Protein AF-A0A9J6GYN8-F1 (afdb_monomer_lite)

pLDDT: mean 74.84, std 16.72, range [37.47, 95.69]

Sequence (136 aa):
MGNKASEKERERAIGDGVSCLQRTVSDRTGAVPPLRKITACLKEAKLNLLQADKTSAFVVLPEGLFNEKSLAAVHKNFKQVNFNPKKQKLAAVKFLKEVHLDSLGKAAEKAELGVLEIFFKAKTAQSRMPPTGHRN

Radius of gyration: 24.97 Å; chains: 1; bounding box: 66×33×71 Å

Foldseek 3Di:
DDDDDDPVVVVVVVVVVVVVVVVPDDPPPDDDPPVVVVVVVCVVVQWDWDCDPPDNDIDIDHNVVVVVVVVVVCVVVDDDDPDDLVVVLVVVLVVCVVVVVPVVSVVSVPPPDRCVVVVVVVVVPPPDDDPPPDDD

Structure (mmCIF, N/CA/C/O backbone):
data_AF-A0A9J6GYN8-F1
#
_entry.id   AF-A0A9J6GYN8-F1
#
loop_
_atom_site.group_PDB
_atom_site.id
_atom_site.type_symbol
_atom_site.label_atom_id
_atom_site.label_alt_id
_atom_site.label_comp_id
_atom_site.label_asym_id
_atom_site.label_entity_id
_atom_site.label_seq_id
_atom_site.pdbx_PDB_ins_code
_atom_site.Cartn_x
_atom_site.Cartn_y
_atom_site.Cartn_z
_atom_site.occupancy
_atom_site.B_iso_or_equiv
_atom_site.auth_seq_id
_atom_site.auth_comp_id
_atom_site.auth_asym_id
_atom_site.auth_atom_id
_atom_site.pdbx_PDB_model_num
ATOM 1 N N . MET A 1 1 ? 28.264 3.653 -5.098 1.00 39.12 1 MET A N 1
ATOM 2 C CA . MET A 1 1 ? 28.251 4.859 -5.955 1.00 39.12 1 MET A CA 1
ATOM 3 C C . MET A 1 1 ? 27.419 4.527 -7.183 1.00 39.12 1 MET A C 1
ATOM 5 O O . MET A 1 1 ? 27.748 3.568 -7.864 1.00 39.12 1 MET A O 1
ATOM 9 N N . GLY A 1 2 ? 26.278 5.189 -7.385 1.00 47.56 2 GLY A N 1
ATOM 10 C CA . GLY A 1 2 ? 25.371 4.857 -8.489 1.00 47.56 2 GLY A CA 1
ATOM 11 C C . GLY A 1 2 ? 25.852 5.480 -9.795 1.00 47.56 2 GLY A C 1
ATOM 12 O O . GLY A 1 2 ? 25.840 6.705 -9.907 1.00 47.56 2 GLY A O 1
ATOM 13 N N . ASN A 1 3 ? 26.265 4.654 -10.759 1.00 56.72 3 ASN A N 1
ATOM 14 C CA . ASN A 1 3 ? 26.575 5.092 -12.121 1.00 56.72 3 ASN A CA 1
ATOM 15 C C . ASN A 1 3 ? 25.302 5.649 -12.765 1.00 56.72 3 ASN A C 1
ATOM 17 O O . ASN A 1 3 ? 24.421 4.898 -13.182 1.00 56.72 3 ASN A O 1
ATOM 21 N N . LYS A 1 4 ? 25.179 6.976 -12.808 1.00 66.31 4 LYS A N 1
ATOM 22 C CA . LYS A 1 4 ? 24.152 7.637 -13.612 1.00 66.31 4 LYS A CA 1
ATOM 23 C C . LYS A 1 4 ? 24.601 7.575 -15.070 1.00 66.31 4 LYS A C 1
ATOM 25 O O . LYS A 1 4 ? 25.727 7.963 -15.367 1.00 66.31 4 LYS A O 1
ATOM 30 N N . ALA A 1 5 ? 23.727 7.083 -15.947 1.00 71.38 5 ALA A N 1
ATOM 31 C CA . ALA A 1 5 ? 23.953 7.117 -17.388 1.00 71.38 5 ALA A CA 1
ATOM 32 C C . ALA A 1 5 ? 24.218 8.558 -17.846 1.00 71.38 5 ALA A C 1
ATOM 34 O O . ALA A 1 5 ? 23.609 9.501 -17.322 1.00 71.38 5 ALA A O 1
ATOM 35 N N . SER A 1 6 ? 25.124 8.721 -18.807 1.00 83.06 6 SER A N 1
ATOM 36 C CA . SER A 1 6 ? 25.441 10.026 -19.380 1.00 83.06 6 SER A CA 1
ATOM 37 C C . SER A 1 6 ? 24.206 10.645 -20.040 1.00 83.06 6 SER A C 1
ATOM 39 O O . SER A 1 6 ? 23.266 9.954 -20.439 1.00 83.06 6 SER A O 1
ATOM 41 N N . GLU A 1 7 ? 24.191 11.970 -20.156 1.00 79.31 7 GLU A N 1
ATOM 42 C CA . GLU A 1 7 ? 23.075 12.702 -20.764 1.00 79.31 7 GLU A CA 1
ATOM 43 C C . GLU A 1 7 ? 22.771 12.205 -22.184 1.00 79.31 7 GLU A C 1
ATOM 45 O O . GLU A 1 7 ? 21.623 11.910 -22.510 1.00 79.31 7 GLU A O 1
ATOM 50 N N . LYS A 1 8 ? 23.825 11.938 -22.958 1.00 82.94 8 LYS A N 1
ATOM 51 C CA . LYS A 1 8 ? 23.745 11.381 -24.309 1.00 82.94 8 LYS A CA 1
ATOM 52 C C . LYS A 1 8 ? 23.130 9.976 -24.356 1.00 82.94 8 LYS A C 1
ATOM 54 O O . LYS A 1 8 ? 22.374 9.658 -25.270 1.00 82.94 8 LYS A O 1
ATOM 59 N N . GLU A 1 9 ? 23.433 9.120 -23.382 1.00 79.50 9 GLU A N 1
ATOM 60 C CA . GLU A 1 9 ? 22.837 7.779 -23.293 1.00 79.50 9 GLU A CA 1
ATOM 61 C C . GLU A 1 9 ? 21.360 7.838 -22.904 1.00 79.50 9 GLU A C 1
ATOM 63 O O . GLU A 1 9 ? 20.559 7.054 -23.412 1.00 79.50 9 GLU A O 1
ATOM 68 N N . ARG A 1 10 ? 20.980 8.792 -22.046 1.00 77.31 10 ARG A N 1
ATOM 69 C CA . ARG A 1 10 ? 19.577 9.027 -21.686 1.00 77.31 10 ARG A CA 1
ATOM 70 C C . ARG A 1 10 ? 18.768 9.507 -22.884 1.00 77.31 10 ARG A C 1
ATOM 72 O O . ARG A 1 10 ? 17.693 8.970 -23.128 1.00 77.31 10 ARG A O 1
ATOM 79 N N . GLU A 1 11 ? 19.281 10.477 -23.634 1.00 82.62 11 GLU A N 1
ATOM 80 C CA . GLU A 1 11 ? 18.634 10.975 -24.853 1.00 82.62 11 GLU A CA 1
ATOM 81 C C . GLU A 1 11 ? 18.465 9.869 -25.893 1.00 82.62 11 GLU A C 1
ATOM 83 O O . GLU A 1 11 ? 17.379 9.704 -26.448 1.00 82.62 11 GLU A O 1
ATOM 88 N N . ARG A 1 12 ? 19.504 9.050 -26.093 1.00 84.88 12 ARG A N 1
ATOM 89 C CA . ARG A 1 12 ? 19.439 7.896 -26.992 1.00 84.88 12 ARG A CA 1
ATOM 90 C C . ARG A 1 12 ? 18.387 6.882 -26.546 1.00 84.88 12 ARG A C 1
ATOM 92 O O . ARG A 1 12 ? 17.565 6.478 -27.358 1.00 84.88 12 ARG A O 1
ATOM 99 N N . ALA A 1 13 ? 18.365 6.515 -25.265 1.00 76.31 13 ALA A N 1
ATOM 100 C CA . ALA A 1 13 ? 17.386 5.569 -24.731 1.00 76.31 13 ALA A CA 1
ATOM 101 C C . ALA A 1 13 ? 15.939 6.077 -24.876 1.00 76.31 13 ALA A C 1
ATOM 103 O O . ALA A 1 13 ? 15.035 5.299 -25.180 1.00 76.31 13 ALA A O 1
ATOM 104 N N . ILE A 1 14 ? 15.719 7.384 -24.699 1.00 79.38 14 ILE A N 1
ATOM 105 C CA . ILE A 1 14 ? 14.417 8.018 -24.941 1.00 79.38 14 ILE A CA 1
ATOM 106 C C . ILE A 1 14 ? 14.066 7.952 -26.434 1.00 79.38 14 ILE A C 1
ATOM 108 O O . ILE A 1 14 ? 12.959 7.537 -26.774 1.00 79.38 14 ILE A O 1
ATOM 112 N N . GLY A 1 15 ? 14.998 8.307 -27.323 1.00 81.62 15 GLY A N 1
ATOM 113 C CA . GLY A 1 15 ? 14.794 8.267 -28.775 1.00 81.62 15 GLY A CA 1
ATOM 114 C C . GLY A 1 15 ? 14.487 6.863 -29.304 1.00 81.62 15 GLY A C 1
ATOM 115 O O . GLY A 1 15 ? 13.564 6.686 -30.104 1.00 81.62 15 GLY A O 1
ATOM 116 N N . ASP A 1 16 ? 15.195 5.854 -28.801 1.00 80.00 16 ASP A N 1
ATOM 117 C CA . ASP A 1 16 ? 14.971 4.447 -29.138 1.00 80.00 16 ASP A CA 1
ATOM 118 C C . ASP A 1 16 ? 13.595 3.975 -28.634 1.00 80.00 16 ASP A C 1
ATOM 120 O O . ASP A 1 16 ? 12.857 3.306 -29.362 1.00 80.00 16 ASP A O 1
ATOM 124 N N . GLY A 1 17 ? 13.200 4.389 -27.424 1.00 71.38 17 GLY A N 1
ATOM 125 C CA . GLY A 1 17 ? 11.880 4.105 -26.858 1.00 71.38 17 GLY A CA 1
ATOM 126 C C . GLY A 1 17 ? 10.734 4.715 -27.670 1.00 71.38 17 GLY A C 1
ATOM 127 O O . GLY A 1 17 ? 9.767 4.020 -27.987 1.00 71.38 17 GLY A O 1
ATOM 128 N N . VAL A 1 18 ? 10.857 5.985 -28.068 1.00 74.50 18 VAL A N 1
ATOM 129 C CA . VAL A 1 18 ? 9.868 6.679 -28.914 1.00 74.50 18 VAL A CA 1
ATOM 130 C C . VAL A 1 18 ? 9.772 6.022 -30.291 1.00 74.50 18 VAL A C 1
ATOM 132 O O . VAL A 1 18 ? 8.670 5.767 -30.771 1.00 74.50 18 VAL A O 1
ATOM 135 N N . SER A 1 19 ? 10.909 5.677 -30.897 1.00 71.94 19 SER A N 1
ATOM 136 C CA . SER A 1 19 ? 10.950 5.011 -32.204 1.00 71.94 19 SER A CA 1
ATOM 137 C C . SER A 1 19 ? 10.310 3.622 -32.162 1.00 71.94 19 SER A C 1
ATOM 139 O O . SER A 1 19 ? 9.598 3.232 -33.085 1.00 71.94 19 SER A O 1
ATOM 141 N N . CYS A 1 20 ? 10.534 2.867 -31.084 1.00 72.38 20 CYS A N 1
ATOM 142 C CA . CYS A 1 20 ? 9.915 1.561 -30.881 1.00 72.38 20 CYS A CA 1
ATOM 143 C C . CYS A 1 20 ? 8.392 1.683 -30.734 1.00 72.38 20 CYS A C 1
ATOM 145 O O . CYS A 1 20 ? 7.653 0.945 -31.387 1.00 72.38 20 CYS A O 1
ATOM 147 N N . LEU A 1 21 ? 7.923 2.662 -29.951 1.00 67.69 21 LEU A N 1
ATOM 148 C CA . LEU A 1 21 ? 6.498 2.966 -29.793 1.00 67.69 21 LEU A CA 1
ATOM 149 C C . LEU A 1 21 ? 5.856 3.357 -31.125 1.00 67.69 21 LEU A C 1
ATOM 151 O O . LEU A 1 21 ? 4.840 2.785 -31.496 1.00 67.69 21 LEU A O 1
ATOM 155 N N . GLN A 1 22 ? 6.469 4.256 -31.893 1.00 68.62 22 GLN A N 1
ATOM 156 C CA . GLN A 1 22 ? 5.949 4.656 -33.204 1.00 68.62 22 GLN A CA 1
ATOM 157 C C . GLN A 1 22 ? 5.866 3.489 -34.195 1.00 68.62 22 GLN A C 1
ATOM 159 O O . GLN A 1 22 ? 4.944 3.434 -34.996 1.00 68.62 22 GLN A O 1
ATOM 164 N N . ARG A 1 23 ? 6.794 2.527 -34.127 1.00 69.00 23 ARG A N 1
ATOM 165 C CA . ARG A 1 23 ? 6.774 1.329 -34.985 1.00 69.00 23 ARG A CA 1
ATOM 166 C C . ARG A 1 23 ? 5.760 0.273 -34.545 1.00 69.00 23 ARG A C 1
ATOM 168 O O . ARG A 1 23 ? 5.379 -0.568 -35.353 1.00 69.00 23 ARG A O 1
ATOM 175 N N . THR A 1 24 ? 5.368 0.272 -33.273 1.00 61.34 24 THR A N 1
ATOM 176 C CA . THR A 1 24 ? 4.426 -0.710 -32.706 1.00 61.34 24 THR A CA 1
ATOM 177 C C . THR A 1 24 ? 2.996 -0.185 -32.614 1.00 61.34 24 THR A C 1
ATOM 179 O O . THR A 1 24 ? 2.056 -0.981 -32.598 1.00 61.34 24 THR A O 1
ATOM 182 N N . VAL A 1 25 ? 2.804 1.135 -32.606 1.00 57.34 25 VAL A N 1
ATOM 183 C CA . VAL A 1 25 ? 1.493 1.769 -32.756 1.00 57.34 25 VAL A CA 1
ATOM 184 C C . VAL A 1 25 ? 1.102 1.690 -34.231 1.00 57.34 25 VAL A C 1
ATOM 186 O O . VAL A 1 25 ? 1.677 2.352 -35.083 1.00 57.34 25 VAL A O 1
ATOM 189 N N . SER A 1 26 ? 0.136 0.831 -34.550 1.00 54.56 26 SER A N 1
ATOM 190 C CA . SER A 1 26 ? -0.436 0.760 -35.894 1.00 54.56 26 SER A CA 1
ATOM 191 C C . SER A 1 26 ? -1.198 2.055 -36.205 1.00 54.56 26 SER A C 1
ATOM 193 O O . SER A 1 26 ? -2.066 2.437 -35.426 1.00 54.56 26 SER A O 1
ATOM 195 N N . ASP A 1 27 ? -0.960 2.661 -37.376 1.00 53.44 27 ASP A N 1
ATOM 196 C CA . ASP A 1 27 ? -1.723 3.807 -37.923 1.00 53.44 27 ASP A CA 1
ATOM 197 C C . ASP A 1 27 ? -3.215 3.509 -38.164 1.00 53.44 27 ASP A C 1
ATOM 199 O O . ASP A 1 27 ? -3.987 4.356 -38.618 1.00 53.44 27 ASP A O 1
ATOM 203 N N . ARG A 1 28 ? -3.661 2.286 -37.864 1.00 55.91 28 ARG A N 1
ATOM 204 C CA . ARG A 1 28 ? -5.080 1.976 -37.807 1.00 55.91 28 ARG A CA 1
ATOM 205 C C . ARG A 1 28 ? -5.657 2.690 -36.590 1.00 55.91 28 ARG A C 1
ATOM 207 O O . ARG A 1 28 ? -5.403 2.296 -35.455 1.00 55.91 28 ARG A O 1
ATOM 214 N N . THR A 1 29 ? -6.506 3.681 -36.839 1.00 54.84 29 THR A N 1
ATOM 215 C CA . THR A 1 29 ? -7.522 4.202 -35.911 1.00 54.84 29 THR A CA 1
ATOM 216 C C . THR A 1 29 ? -8.500 3.078 -35.538 1.00 54.84 29 THR A C 1
ATOM 218 O O . THR A 1 29 ? -9.662 3.055 -35.926 1.00 54.84 29 THR A O 1
ATOM 221 N N . GLY A 1 30 ? -8.005 2.055 -34.848 1.00 54.38 30 GLY A N 1
ATOM 222 C CA . GLY A 1 30 ? -8.665 0.773 -34.672 1.00 54.38 30 GLY A CA 1
ATOM 223 C C . GLY A 1 30 ? -8.720 0.416 -33.202 1.00 54.38 30 GLY A C 1
ATOM 224 O O . GLY A 1 30 ? -7.684 0.164 -32.603 1.00 54.38 30 GLY A O 1
ATOM 225 N N . ALA A 1 31 ? -9.946 0.416 -32.674 1.00 63.59 31 ALA A N 1
ATOM 226 C CA . ALA A 1 31 ? -10.399 -0.145 -31.402 1.00 63.59 31 ALA A CA 1
ATOM 227 C C . ALA A 1 31 ? -9.395 -0.093 -30.236 1.00 63.59 31 ALA A C 1
ATOM 229 O O . ALA A 1 31 ? -8.449 -0.876 -30.170 1.00 63.59 31 ALA A O 1
ATOM 230 N N . VAL A 1 32 ? -9.695 0.757 -29.245 1.00 62.97 32 VAL A N 1
ATOM 231 C CA . VAL A 1 32 ? -9.041 0.744 -27.927 1.00 62.97 32 VAL A CA 1
ATOM 232 C C . VAL A 1 32 ? -8.863 -0.714 -27.475 1.00 62.97 32 VAL A C 1
ATOM 234 O O . VAL A 1 32 ? -9.868 -1.431 -27.370 1.00 62.97 32 VAL A O 1
ATOM 237 N N . PRO A 1 33 ? -7.619 -1.185 -27.245 1.00 66.62 33 PRO A N 1
ATOM 238 C CA . PRO A 1 33 ? -7.396 -2.570 -26.881 1.00 66.62 33 PRO A CA 1
ATOM 239 C C . PRO A 1 33 ? -8.199 -2.875 -25.615 1.00 66.62 33 PRO A C 1
ATOM 241 O O . PRO A 1 33 ? -8.237 -2.040 -24.705 1.00 66.62 33 PRO A O 1
ATOM 244 N N . PRO A 1 34 ? -8.845 -4.049 -25.516 1.00 78.94 34 PRO A N 1
ATOM 245 C CA . PRO A 1 34 ? -9.627 -4.377 -24.339 1.00 78.94 34 PRO A CA 1
ATOM 246 C C . PRO A 1 34 ? -8.755 -4.233 -23.094 1.00 78.94 34 PRO A C 1
ATOM 248 O O . PRO A 1 34 ? -7.714 -4.886 -23.000 1.00 78.94 34 PRO A O 1
ATOM 251 N N . LEU A 1 35 ? -9.191 -3.421 -22.127 1.00 78.69 35 LEU A N 1
ATOM 252 C CA . LEU A 1 35 ? -8.436 -3.155 -20.897 1.00 78.69 35 LEU A CA 1
ATOM 253 C C . LEU A 1 35 ? -7.978 -4.455 -20.216 1.00 78.69 35 LEU A C 1
ATOM 255 O O . LEU A 1 35 ? -6.865 -4.532 -19.714 1.00 78.69 35 LEU A O 1
ATOM 259 N N . ARG A 1 36 ? -8.802 -5.510 -20.296 1.00 78.75 36 ARG A N 1
ATOM 260 C CA . ARG A 1 36 ? -8.488 -6.859 -19.799 1.00 78.75 36 ARG A CA 1
ATOM 261 C C . ARG A 1 36 ? -7.233 -7.483 -20.421 1.00 78.75 36 ARG A C 1
ATOM 263 O O . ARG A 1 36 ? -6.508 -8.183 -19.728 1.00 78.75 36 ARG A O 1
ATOM 270 N N . LYS A 1 37 ? -6.978 -7.266 -21.715 1.00 82.81 37 LYS A N 1
ATOM 271 C CA . LYS A 1 37 ? -5.779 -7.788 -22.393 1.00 82.81 37 LYS A CA 1
ATOM 272 C C . LYS A 1 37 ? -4.532 -7.027 -21.958 1.00 82.81 37 LYS A C 1
ATOM 274 O O . LYS A 1 37 ? -3.494 -7.635 -21.732 1.00 82.81 37 LYS A O 1
ATOM 279 N N . ILE A 1 38 ? -4.658 -5.710 -21.793 1.00 82.75 38 ILE A N 1
ATOM 280 C CA . ILE A 1 38 ? -3.571 -4.859 -21.302 1.00 82.75 38 ILE A CA 1
ATOM 281 C C . ILE A 1 38 ? -3.205 -5.262 -19.871 1.00 82.75 38 ILE A C 1
ATOM 283 O O . ILE A 1 38 ? -2.036 -5.491 -19.579 1.00 82.75 38 ILE A O 1
ATOM 287 N N . THR A 1 39 ? -4.195 -5.416 -18.987 1.00 82.88 39 THR A N 1
ATOM 288 C CA . THR A 1 39 ? -3.939 -5.829 -17.602 1.00 82.88 39 THR A CA 1
ATOM 289 C C . THR A 1 39 ? -3.372 -7.242 -17.509 1.00 82.88 39 THR A C 1
ATOM 291 O O . THR A 1 39 ? -2.496 -7.470 -16.680 1.00 82.88 39 THR A O 1
ATOM 294 N N . ALA A 1 40 ? -3.818 -8.175 -18.358 1.00 84.25 40 ALA A N 1
ATOM 295 C CA . ALA A 1 40 ? -3.241 -9.517 -18.435 1.00 84.25 40 ALA A CA 1
ATOM 296 C C . ALA A 1 40 ? -1.759 -9.474 -18.839 1.00 84.25 40 ALA A C 1
ATOM 298 O O . ALA A 1 40 ? -0.926 -10.011 -18.118 1.00 84.25 40 ALA A O 1
ATOM 299 N N . CYS A 1 41 ? -1.426 -8.745 -19.909 1.00 87.62 41 CYS A N 1
ATOM 300 C CA . CYS A 1 41 ? -0.050 -8.579 -20.381 1.00 87.62 41 CYS A CA 1
ATOM 301 C C . CYS A 1 41 ? 0.862 -7.956 -19.309 1.00 87.62 41 CYS A C 1
ATOM 303 O O . CYS A 1 41 ? 1.944 -8.466 -19.027 1.00 87.62 41 CYS A O 1
ATOM 305 N N . LEU A 1 42 ? 0.401 -6.893 -18.641 1.00 88.94 42 LEU A N 1
ATOM 306 C CA . LEU A 1 42 ? 1.155 -6.265 -17.553 1.00 88.94 42 LEU A CA 1
ATOM 307 C C . LEU A 1 42 ? 1.378 -7.229 -16.383 1.00 88.94 42 LEU A C 1
ATOM 309 O O . LEU A 1 42 ? 2.477 -7.288 -15.836 1.00 88.94 42 LEU A O 1
ATOM 313 N N . LYS A 1 43 ? 0.363 -8.022 -16.028 1.00 88.00 43 LYS A N 1
ATOM 3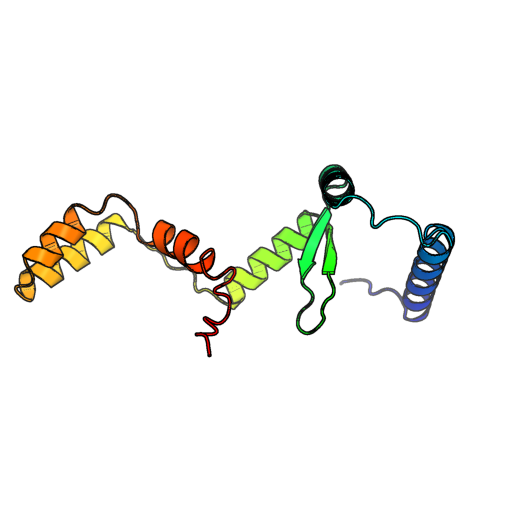14 C CA . LYS A 1 43 ? 0.461 -9.011 -14.953 1.00 88.00 43 LYS A CA 1
ATOM 315 C C . LYS A 1 43 ? 1.444 -10.131 -15.295 1.00 88.00 43 LYS A C 1
ATOM 317 O O . LYS A 1 43 ? 2.259 -10.488 -14.449 1.00 88.00 43 LYS A O 1
ATOM 322 N N . GLU A 1 44 ? 1.390 -10.658 -16.516 1.00 91.56 44 GLU A N 1
ATOM 323 C CA . GLU A 1 44 ? 2.330 -11.672 -17.014 1.00 91.56 44 GLU A CA 1
ATOM 324 C C . GLU A 1 44 ? 3.774 -11.156 -16.984 1.00 91.56 44 GLU A C 1
ATOM 326 O O . GLU A 1 44 ? 4.679 -11.863 -16.544 1.00 91.56 44 GLU A O 1
ATOM 331 N N . ALA A 1 45 ? 3.978 -9.888 -17.347 1.00 90.50 45 ALA A N 1
ATOM 332 C CA . ALA A 1 45 ? 5.279 -9.227 -17.318 1.00 90.50 45 ALA A CA 1
ATOM 333 C C . ALA A 1 45 ? 5.723 -8.747 -15.917 1.00 90.50 45 ALA A C 1
ATOM 335 O O . ALA A 1 45 ? 6.792 -8.148 -15.795 1.00 90.50 45 ALA A O 1
ATOM 336 N N . LYS A 1 46 ? 4.931 -8.984 -14.858 1.00 92.00 46 LYS A N 1
ATOM 337 C CA . LYS A 1 46 ? 5.167 -8.474 -13.488 1.00 92.00 46 LYS A CA 1
ATOM 338 C C . LYS A 1 46 ? 5.358 -6.951 -13.433 1.00 92.00 46 LYS A C 1
ATOM 340 O O . LYS A 1 46 ? 6.208 -6.421 -12.710 1.00 92.00 46 LYS A O 1
ATOM 345 N N . LEU A 1 47 ? 4.553 -6.244 -14.217 1.00 91.69 47 LEU A N 1
ATOM 346 C CA . LEU A 1 47 ? 4.517 -4.792 -14.299 1.00 91.69 47 LEU A CA 1
ATOM 347 C C . LEU A 1 47 ? 3.280 -4.251 -13.577 1.00 91.69 47 LEU A C 1
ATOM 349 O O . LEU A 1 47 ? 2.175 -4.775 -13.705 1.00 91.69 47 LEU A O 1
ATOM 353 N N . ASN A 1 48 ? 3.470 -3.163 -12.840 1.00 90.12 48 ASN A N 1
ATOM 354 C CA . ASN A 1 48 ? 2.434 -2.468 -12.092 1.00 90.12 48 ASN A CA 1
ATOM 355 C C . ASN A 1 48 ? 2.257 -1.047 -12.623 1.00 90.12 48 ASN A C 1
ATOM 357 O O . ASN A 1 48 ? 3.219 -0.396 -13.030 1.00 90.12 48 ASN A O 1
ATOM 361 N N . LEU A 1 49 ? 1.018 -0.560 -12.599 1.00 87.75 49 LEU A N 1
ATOM 362 C CA . LEU A 1 49 ? 0.689 0.808 -12.984 1.00 87.75 49 LEU A CA 1
ATOM 363 C C . LEU A 1 49 ? 0.659 1.699 -11.747 1.00 87.75 49 LEU A C 1
ATOM 365 O O . LEU A 1 49 ? -0.056 1.420 -10.786 1.00 87.75 49 LEU A O 1
ATOM 369 N N . LEU A 1 50 ? 1.399 2.799 -11.801 1.00 85.62 50 LEU A N 1
ATOM 370 C CA . LEU A 1 50 ? 1.340 3.879 -10.828 1.00 85.62 50 LEU A CA 1
ATOM 371 C C . LEU A 1 50 ? 0.816 5.131 -11.528 1.00 85.62 50 LEU A C 1
ATOM 373 O O . LEU A 1 50 ? 1.334 5.519 -12.572 1.00 85.62 50 LEU A O 1
ATOM 377 N N . GLN A 1 51 ? -0.210 5.770 -10.975 1.00 83.12 51 GLN A N 1
ATOM 378 C CA . GLN A 1 51 ? -0.679 7.045 -11.513 1.00 83.12 51 GLN A CA 1
ATOM 379 C C . GLN A 1 51 ? 0.395 8.116 -11.294 1.00 83.12 51 GLN A C 1
ATOM 381 O O . GLN A 1 51 ? 0.921 8.252 -10.190 1.00 83.12 51 GLN A O 1
ATOM 386 N N . ALA A 1 52 ? 0.738 8.855 -12.346 1.00 80.88 52 ALA A N 1
ATOM 387 C CA . ALA A 1 52 ? 1.693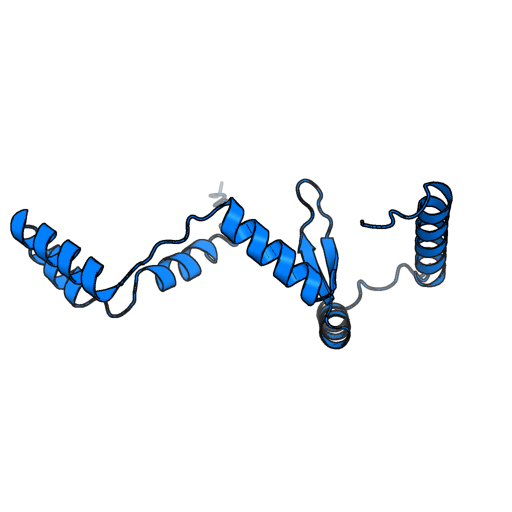 9.945 -12.247 1.00 80.88 52 ALA A CA 1
ATOM 388 C C . ALA A 1 52 ? 1.041 11.146 -11.552 1.00 80.88 52 ALA A C 1
ATOM 390 O O . ALA A 1 52 ? -0.032 11.605 -11.951 1.00 80.88 52 ALA A O 1
ATOM 391 N N . ASP A 1 53 ? 1.699 11.685 -10.527 1.00 72.38 53 ASP A N 1
ATOM 392 C CA . ASP A 1 53 ? 1.204 12.873 -9.836 1.00 72.38 53 ASP A CA 1
ATOM 393 C C . ASP A 1 53 ? 1.039 14.035 -10.829 1.00 72.38 53 ASP A C 1
ATOM 395 O O . ASP A 1 53 ? 1.937 14.339 -11.616 1.00 72.38 53 ASP A O 1
ATOM 399 N N . LYS A 1 54 ? -0.121 14.705 -10.772 1.00 68.69 54 LYS A N 1
ATOM 400 C CA . LYS A 1 54 ? -0.450 15.924 -11.542 1.00 68.69 54 LYS A CA 1
ATOM 401 C C . LYS A 1 54 ? -0.519 15.766 -13.068 1.00 68.69 54 LYS A C 1
ATOM 403 O O . LYS A 1 54 ? -0.645 16.767 -13.767 1.00 68.69 54 LYS A O 1
ATOM 408 N N . THR A 1 55 ? -0.507 14.544 -13.592 1.00 63.91 55 THR A N 1
ATOM 409 C CA . THR A 1 55 ? -0.788 14.270 -15.009 1.00 63.91 55 THR A CA 1
ATOM 410 C C . THR A 1 55 ? -1.853 13.181 -15.112 1.00 63.91 55 THR A C 1
ATOM 412 O O . THR A 1 55 ? -1.950 12.309 -14.255 1.00 63.91 55 THR A O 1
ATOM 415 N N . SER A 1 56 ? -2.680 13.200 -16.156 1.00 74.25 56 SER A N 1
ATOM 416 C CA . SER A 1 56 ? -3.647 12.127 -16.447 1.00 74.25 56 SER A CA 1
ATOM 417 C C . SER A 1 56 ? -2.975 10.854 -16.997 1.00 74.25 56 SER A C 1
ATOM 419 O O . SER A 1 56 ? -3.601 10.078 -17.716 1.00 74.25 56 SER A O 1
ATOM 421 N N . ALA A 1 57 ? -1.693 10.645 -16.680 1.00 81.50 57 ALA A N 1
ATOM 422 C CA . ALA A 1 57 ? -0.854 9.579 -17.204 1.00 81.50 57 ALA A CA 1
ATOM 423 C C . ALA A 1 57 ? -0.558 8.501 -16.148 1.00 81.50 57 ALA A C 1
ATOM 425 O O . ALA A 1 57 ? -0.676 8.718 -14.939 1.00 81.50 57 ALA A O 1
ATOM 426 N N . PHE A 1 58 ? -0.130 7.332 -16.627 1.00 83.88 58 PHE A N 1
ATOM 427 C CA . PHE A 1 58 ? 0.329 6.219 -15.802 1.00 83.88 58 PHE A CA 1
ATOM 428 C C . PHE A 1 58 ? 1.790 5.906 -16.106 1.00 83.88 58 PHE A C 1
ATOM 430 O O . PHE A 1 58 ? 2.219 5.934 -17.258 1.00 83.88 58 PHE A O 1
ATOM 437 N N . VAL A 1 59 ? 2.537 5.562 -15.065 1.00 86.38 59 VAL A N 1
ATOM 438 C CA . VAL A 1 59 ? 3.891 5.027 -15.151 1.00 86.38 59 VAL A CA 1
ATOM 439 C C . VAL A 1 59 ? 3.819 3.519 -14.960 1.00 86.38 59 VAL A C 1
ATOM 441 O O . VAL A 1 59 ? 3.211 3.033 -14.006 1.00 86.38 59 VAL A O 1
ATOM 444 N N . VAL A 1 60 ? 4.453 2.781 -15.865 1.00 89.94 60 VAL A N 1
ATOM 445 C CA . VAL A 1 60 ? 4.608 1.329 -15.760 1.00 89.94 60 VAL A CA 1
ATOM 446 C C . VAL A 1 60 ? 5.903 1.041 -15.004 1.00 89.94 60 VAL A C 1
ATOM 448 O O . VAL A 1 60 ? 6.970 1.495 -15.413 1.00 89.94 60 VAL A O 1
ATOM 451 N N . LEU A 1 61 ? 5.820 0.304 -13.899 1.00 90.00 61 LEU A N 1
ATOM 452 C CA . LEU A 1 61 ? 6.956 -0.024 -13.038 1.00 90.00 61 LEU A CA 1
ATOM 453 C C . LEU A 1 61 ? 7.097 -1.543 -12.872 1.00 90.00 61 LEU A C 1
ATOM 455 O O . LEU A 1 61 ? 6.087 -2.222 -12.685 1.00 90.00 61 LEU A O 1
ATOM 459 N N . PRO A 1 62 ? 8.323 -2.090 -12.853 1.00 94.19 62 PRO A N 1
ATOM 460 C CA . PRO A 1 62 ? 8.558 -3.452 -12.383 1.00 94.19 62 PRO A CA 1
ATOM 461 C C . PRO A 1 62 ? 8.076 -3.638 -10.941 1.00 94.19 62 PRO A C 1
ATOM 463 O O . PRO A 1 62 ? 8.199 -2.724 -10.126 1.00 94.19 62 PRO A O 1
ATOM 466 N N . GLU A 1 63 ? 7.581 -4.830 -10.608 1.00 90.25 63 GLU A N 1
ATOM 467 C CA . GLU A 1 63 ? 7.050 -5.180 -9.281 1.00 90.25 63 GLU A CA 1
ATOM 468 C C . GLU A 1 63 ? 7.964 -4.780 -8.112 1.00 90.25 63 GLU A C 1
ATOM 470 O O . GLU A 1 63 ? 7.499 -4.161 -7.158 1.00 90.25 63 GLU A O 1
ATOM 475 N N . GLY A 1 64 ? 9.270 -5.048 -8.202 1.00 91.88 64 GLY A N 1
ATOM 476 C CA . GLY A 1 64 ? 10.219 -4.674 -7.147 1.00 91.88 64 GLY A CA 1
ATOM 477 C C . GLY A 1 64 ? 10.279 -3.163 -6.902 1.00 91.88 64 GLY A C 1
ATOM 478 O O . GLY A 1 64 ? 10.187 -2.713 -5.761 1.00 91.88 64 GLY A O 1
ATOM 479 N N . LEU A 1 65 ? 10.361 -2.374 -7.979 1.00 90.75 65 LEU A N 1
ATOM 480 C CA . LEU A 1 65 ? 10.421 -0.915 -7.895 1.00 90.75 65 LEU A CA 1
ATOM 481 C C . LEU A 1 65 ? 9.082 -0.327 -7.442 1.00 90.75 65 LEU A C 1
ATOM 483 O O . LEU A 1 65 ? 9.058 0.623 -6.663 1.00 90.75 65 LEU A O 1
ATOM 487 N N . PHE A 1 66 ? 7.968 -0.898 -7.902 1.00 91.19 66 PHE A N 1
ATOM 488 C CA . PHE A 1 66 ? 6.641 -0.525 -7.430 1.00 91.19 66 PHE A CA 1
ATOM 489 C C . PHE A 1 66 ? 6.538 -0.707 -5.913 1.00 91.19 66 PHE A C 1
ATOM 491 O O . PHE A 1 66 ? 6.232 0.254 -5.214 1.00 91.19 66 PHE A O 1
ATOM 498 N N . ASN A 1 67 ? 6.894 -1.887 -5.396 1.00 89.88 67 ASN A N 1
ATOM 499 C CA . ASN A 1 67 ? 6.841 -2.188 -3.966 1.00 89.88 67 ASN A CA 1
ATOM 500 C C . ASN A 1 67 ? 7.724 -1.245 -3.139 1.00 89.88 67 ASN A C 1
ATOM 502 O O . ASN A 1 67 ? 7.281 -0.743 -2.107 1.00 89.88 67 ASN A O 1
ATOM 506 N N . GLU A 1 68 ? 8.938 -0.949 -3.608 1.00 92.50 68 GLU A N 1
ATOM 507 C CA . GLU A 1 68 ? 9.832 0.011 -2.956 1.00 92.50 68 GLU A CA 1
ATOM 508 C C . GLU A 1 68 ? 9.195 1.407 -2.874 1.00 92.50 68 GLU A C 1
ATOM 510 O O . GLU A 1 68 ? 9.155 2.016 -1.803 1.00 92.50 68 GLU A O 1
ATOM 515 N N . LYS A 1 69 ? 8.640 1.910 -3.986 1.00 88.44 69 LYS A N 1
ATOM 516 C CA . LYS A 1 69 ? 7.976 3.222 -4.026 1.00 88.44 69 LYS A CA 1
ATOM 517 C C . LYS A 1 69 ? 6.717 3.248 -3.168 1.00 88.44 69 LYS A C 1
ATOM 519 O O . LYS A 1 69 ? 6.503 4.227 -2.455 1.00 88.44 69 LYS A O 1
ATOM 524 N N . SER A 1 70 ? 5.912 2.188 -3.196 1.00 86.31 70 SER A N 1
ATOM 525 C CA . SER A 1 70 ? 4.723 2.051 -2.356 1.00 86.31 70 SER A CA 1
ATOM 526 C C . SER A 1 70 ? 5.089 2.090 -0.876 1.00 86.31 70 SER A C 1
ATOM 528 O O . SER A 1 70 ? 4.491 2.845 -0.113 1.00 86.31 70 SER A O 1
ATOM 530 N N . LEU A 1 71 ? 6.108 1.339 -0.467 1.00 88.19 71 LEU A N 1
ATOM 531 C CA . LEU A 1 71 ? 6.555 1.267 0.919 1.00 88.19 71 LEU A CA 1
ATOM 532 C C . LEU A 1 71 ? 7.190 2.591 1.373 1.00 88.19 71 LEU A C 1
ATOM 534 O O . LEU A 1 71 ? 6.865 3.094 2.448 1.00 88.19 71 LEU A O 1
ATOM 538 N N . ALA A 1 72 ? 7.996 3.233 0.523 1.00 88.12 72 ALA A N 1
ATOM 539 C CA . ALA A 1 72 ? 8.521 4.573 0.778 1.00 88.12 72 ALA A CA 1
ATOM 540 C C . ALA A 1 72 ? 7.401 5.616 0.928 1.00 88.12 72 ALA A C 1
ATOM 542 O O . ALA A 1 72 ? 7.453 6.458 1.825 1.00 88.12 72 ALA A O 1
ATOM 543 N N . ALA A 1 73 ? 6.361 5.552 0.091 1.00 85.25 73 ALA A N 1
ATOM 544 C CA . ALA A 1 73 ? 5.195 6.420 0.208 1.00 85.25 73 ALA A CA 1
ATOM 545 C C . ALA A 1 73 ? 4.430 6.171 1.517 1.00 85.25 73 ALA A C 1
ATOM 547 O O . ALA A 1 73 ? 3.989 7.131 2.152 1.00 85.25 73 ALA A O 1
ATOM 548 N N . VAL A 1 74 ? 4.314 4.913 1.956 1.00 86.88 74 VAL A N 1
ATOM 549 C CA . VAL A 1 74 ? 3.722 4.577 3.256 1.00 86.88 74 VAL A CA 1
ATOM 550 C C . VAL A 1 74 ? 4.551 5.177 4.390 1.00 86.88 74 VAL A C 1
ATOM 552 O O . VAL A 1 74 ? 4.009 5.927 5.191 1.00 86.88 74 VAL A O 1
ATOM 555 N N . HIS A 1 75 ? 5.864 4.955 4.433 1.00 88.12 75 HIS A N 1
ATOM 556 C CA . HIS A 1 75 ? 6.707 5.501 5.504 1.00 88.12 75 HIS A CA 1
ATOM 557 C C . HIS A 1 75 ? 6.798 7.028 5.506 1.00 88.12 75 HIS A C 1
ATOM 559 O O . HIS A 1 75 ? 6.933 7.632 6.567 1.00 88.12 75 HIS A O 1
ATOM 565 N N . LYS A 1 76 ? 6.698 7.670 4.337 1.00 88.38 76 LYS A N 1
ATOM 566 C CA . LYS A 1 76 ? 6.675 9.133 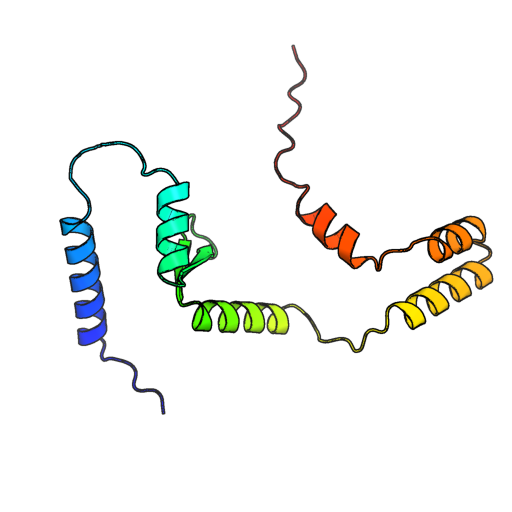4.237 1.00 88.38 76 LYS A CA 1
ATOM 567 C C . LYS A 1 76 ? 5.415 9.731 4.864 1.00 88.38 76 LYS A C 1
ATOM 569 O O . LYS A 1 76 ? 5.491 10.784 5.487 1.00 88.38 76 LYS A O 1
ATOM 574 N N . ASN A 1 77 ? 4.261 9.096 4.658 1.00 84.31 77 ASN A N 1
ATOM 575 C CA . ASN A 1 77 ? 2.964 9.661 5.043 1.00 84.31 77 ASN A CA 1
ATOM 576 C C . ASN A 1 77 ? 2.416 9.098 6.359 1.00 84.31 77 ASN A C 1
ATOM 578 O O . ASN A 1 77 ? 1.545 9.712 6.971 1.00 84.31 77 ASN A O 1
ATOM 582 N N . PHE A 1 78 ? 2.912 7.945 6.805 1.00 85.44 78 PHE A N 1
ATOM 583 C CA . PHE A 1 78 ? 2.422 7.253 7.988 1.00 85.44 78 PHE A CA 1
ATOM 584 C C . PHE A 1 78 ? 3.563 6.973 8.958 1.00 85.44 78 PHE A C 1
ATOM 586 O O . PHE A 1 78 ? 4.619 6.459 8.594 1.00 85.44 78 PHE A O 1
ATOM 593 N N . LYS A 1 79 ? 3.318 7.268 10.236 1.00 85.00 79 LYS A N 1
ATOM 594 C CA . LYS A 1 79 ? 4.208 6.863 11.322 1.00 85.00 79 LYS A CA 1
ATOM 595 C C . LYS A 1 79 ? 3.900 5.422 11.697 1.00 85.00 79 LYS A C 1
ATOM 597 O O . LYS A 1 79 ? 2.739 5.073 11.911 1.00 85.00 79 LYS A O 1
ATOM 602 N N . GLN A 1 80 ? 4.936 4.596 11.809 1.00 81.44 80 GLN A N 1
ATOM 603 C CA . GLN A 1 80 ? 4.773 3.255 12.349 1.00 81.44 80 GLN A CA 1
ATOM 604 C C . GLN A 1 80 ? 4.363 3.365 13.818 1.00 81.44 80 GLN A C 1
ATOM 606 O O . GLN A 1 80 ? 5.060 3.971 14.630 1.00 81.44 80 GLN A O 1
ATOM 611 N N . VAL A 1 81 ? 3.216 2.784 14.151 1.00 81.31 81 VAL A N 1
ATOM 612 C CA . VAL A 1 81 ? 2.704 2.723 15.517 1.00 81.31 81 VAL A CA 1
ATOM 613 C C . VAL A 1 81 ? 2.721 1.276 15.981 1.00 81.31 81 VAL A C 1
ATOM 615 O O . VAL A 1 81 ? 2.243 0.386 15.278 1.00 81.31 81 VAL A O 1
ATOM 618 N N . ASN A 1 82 ? 3.263 1.025 17.174 1.00 77.44 82 ASN A N 1
ATOM 619 C CA . ASN A 1 82 ? 3.120 -0.272 17.828 1.00 77.44 82 ASN A CA 1
ATOM 620 C C . ASN A 1 82 ? 1.697 -0.367 18.400 1.00 77.44 82 ASN A C 1
ATOM 622 O O . ASN A 1 82 ? 1.442 -0.069 19.567 1.00 77.44 82 ASN A O 1
ATOM 626 N N . PHE A 1 83 ? 0.742 -0.657 17.519 1.00 76.06 83 PHE A N 1
ATOM 627 C CA . PHE A 1 83 ? -0.681 -0.638 17.819 1.00 76.06 83 PHE A CA 1
ATOM 628 C C . PHE A 1 83 ? -1.164 -2.046 18.153 1.00 76.06 83 PHE A C 1
ATOM 630 O O . PHE A 1 83 ? -1.097 -2.950 17.325 1.00 76.06 83 PHE A O 1
ATOM 637 N N . ASN A 1 84 ? -1.693 -2.229 19.363 1.00 83.12 84 ASN A N 1
ATOM 638 C CA . ASN A 1 84 ? -2.406 -3.444 19.743 1.00 83.12 84 ASN A CA 1
ATOM 639 C C . ASN A 1 84 ? -3.916 -3.142 19.764 1.00 83.12 84 ASN A C 1
ATOM 641 O O . ASN A 1 84 ? -4.391 -2.537 20.734 1.00 83.12 84 ASN A O 1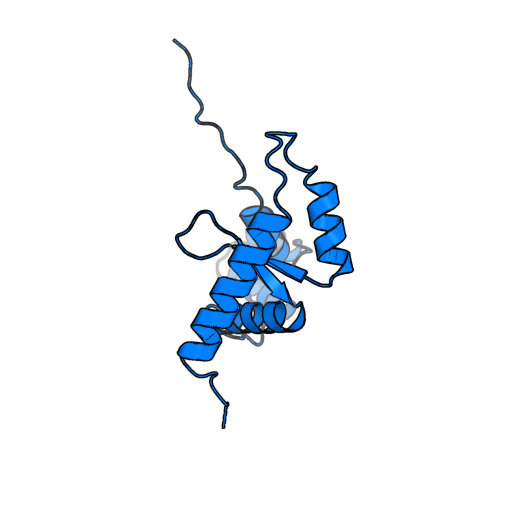
ATOM 645 N N . PRO A 1 85 ? -4.679 -3.567 18.736 1.00 80.56 85 PRO A N 1
ATOM 646 C CA . PRO A 1 85 ? -6.100 -3.250 18.622 1.00 80.56 85 PRO A CA 1
ATOM 647 C C . PRO A 1 85 ? -6.918 -3.694 19.834 1.00 80.56 85 PRO A C 1
ATOM 649 O O . PRO A 1 85 ? -7.817 -2.977 20.261 1.00 80.56 85 PRO A O 1
ATOM 652 N N . LYS A 1 86 ? -6.583 -4.846 20.432 1.00 83.00 86 LYS A N 1
ATOM 653 C CA . LYS A 1 86 ? -7.296 -5.377 21.603 1.00 83.00 86 LYS A CA 1
ATOM 654 C C . LYS A 1 86 ? -7.090 -4.489 22.827 1.0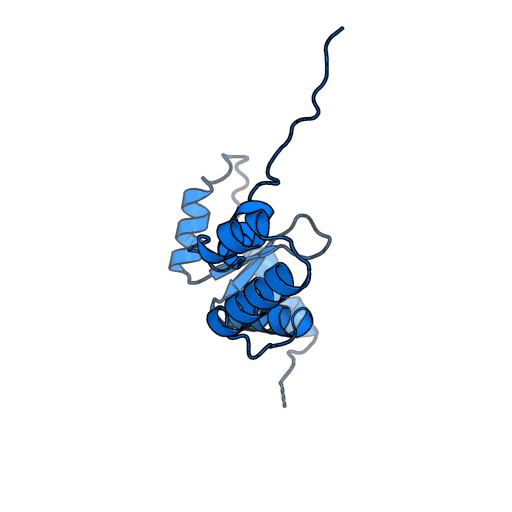0 83.00 86 LYS A C 1
ATOM 656 O O . LYS A 1 86 ? -8.059 -4.148 23.497 1.00 83.00 86 LYS A O 1
ATOM 661 N N . LYS A 1 87 ? -5.842 -4.075 23.088 1.00 86.19 87 LYS A N 1
ATOM 662 C CA . LYS A 1 87 ? -5.526 -3.169 24.206 1.00 86.19 87 LYS A CA 1
ATOM 663 C C . LYS A 1 87 ? -6.211 -1.815 24.036 1.00 86.19 87 LYS A C 1
ATOM 665 O O . LYS A 1 87 ? -6.781 -1.312 24.996 1.00 86.19 87 LYS A O 1
ATOM 670 N N . GLN A 1 88 ? -6.205 -1.258 22.824 1.00 85.56 88 GLN A N 1
ATOM 671 C CA . GLN A 1 88 ? -6.825 0.047 22.583 1.00 85.56 88 GLN A CA 1
ATOM 672 C C . GLN A 1 88 ? -8.348 0.004 22.599 1.00 85.56 88 GLN A C 1
ATOM 674 O O . GLN A 1 88 ? -8.976 0.908 23.140 1.00 85.56 88 GLN A O 1
ATOM 679 N N . LYS A 1 89 ? -8.951 -1.080 22.104 1.00 86.56 89 LYS A N 1
ATOM 680 C CA . LYS A 1 89 ? -10.386 -1.322 22.260 1.00 86.56 89 LYS A CA 1
ATOM 681 C C . LYS A 1 89 ? -10.773 -1.376 23.738 1.00 86.56 89 LYS A C 1
ATOM 683 O O . LYS A 1 89 ? -11.729 -0.724 24.139 1.00 86.56 89 LYS A O 1
ATOM 688 N N . LEU A 1 90 ? -10.010 -2.106 24.551 1.00 88.81 90 LEU A N 1
ATOM 689 C CA . LEU A 1 90 ? -10.265 -2.210 25.987 1.00 88.81 90 LEU A CA 1
ATOM 690 C C . LEU A 1 90 ? -10.105 -0.859 26.701 1.00 88.81 90 LEU A C 1
ATOM 692 O O . LEU A 1 90 ? -10.951 -0.507 27.519 1.00 88.81 90 LEU A O 1
ATOM 696 N N . ALA A 1 91 ? -9.077 -0.080 26.355 1.00 88.88 91 ALA A N 1
ATOM 697 C CA . ALA A 1 91 ? -8.886 1.271 26.880 1.00 88.88 91 ALA A CA 1
ATOM 698 C C . ALA A 1 91 ? -10.040 2.215 26.494 1.00 88.88 91 ALA A C 1
ATOM 700 O O . ALA A 1 91 ? -10.561 2.920 27.352 1.00 88.88 91 ALA A O 1
ATOM 701 N N . ALA A 1 92 ? -10.491 2.179 25.236 1.00 88.69 92 ALA A N 1
ATOM 702 C CA . ALA A 1 92 ? -11.615 2.983 24.761 1.00 88.69 92 ALA A CA 1
ATOM 703 C C . ALA A 1 92 ? -12.930 2.605 25.457 1.00 88.69 92 ALA A C 1
ATOM 705 O O . ALA A 1 92 ? -13.664 3.476 25.908 1.00 88.69 92 ALA A O 1
ATOM 706 N N . VAL A 1 93 ? -13.212 1.308 25.604 1.00 91.06 93 VAL A N 1
ATOM 707 C CA . VAL A 1 93 ? -14.387 0.823 26.342 1.00 91.06 93 VAL A CA 1
ATOM 708 C C . VAL A 1 93 ? -14.337 1.262 27.804 1.00 91.06 93 VAL A C 1
ATOM 710 O O . VAL A 1 93 ? -15.354 1.696 28.341 1.00 91.06 93 VAL A O 1
ATOM 713 N N . LYS A 1 94 ? -13.168 1.171 28.450 1.00 93.75 94 LYS A N 1
ATOM 714 C CA . LYS A 1 94 ? -12.983 1.631 29.830 1.00 93.75 94 LYS A CA 1
ATOM 715 C C . LYS A 1 94 ? -13.278 3.127 29.953 1.00 93.75 94 LYS A C 1
ATOM 717 O O . LYS A 1 94 ? -14.079 3.505 30.798 1.00 93.75 94 LYS A O 1
ATOM 722 N N . PHE A 1 95 ? -12.711 3.941 29.066 1.00 92.25 95 PHE A N 1
ATOM 723 C CA . PHE A 1 95 ? -12.968 5.378 29.020 1.00 92.25 95 PHE A CA 1
ATOM 724 C C . PHE A 1 95 ? -14.459 5.692 28.838 1.00 92.25 95 PHE A C 1
ATOM 726 O O . PHE A 1 95 ? -15.009 6.501 29.573 1.00 92.25 95 PHE A O 1
ATOM 733 N N . LEU A 1 96 ? -15.146 5.006 27.918 1.00 93.06 96 LEU A N 1
ATOM 734 C CA . LEU A 1 96 ? -16.584 5.193 27.687 1.00 93.06 96 LEU A CA 1
ATOM 735 C C . LEU A 1 96 ? -17.432 4.886 28.929 1.00 93.06 96 LEU A C 1
ATOM 737 O O . LEU A 1 96 ? -18.431 5.563 29.157 1.00 93.06 96 LEU A O 1
ATOM 741 N N . LYS A 1 97 ? -17.025 3.905 29.743 1.00 93.56 97 LYS A N 1
ATOM 742 C CA . LYS A 1 97 ? -17.664 3.616 31.037 1.00 93.56 97 LYS A CA 1
ATOM 743 C C . LYS A 1 97 ? -17.397 4.725 32.059 1.00 93.56 97 LYS A C 1
ATOM 745 O O . LYS A 1 97 ? -18.315 5.116 32.770 1.00 93.56 97 LYS A O 1
ATOM 750 N N . GLU A 1 98 ? -16.175 5.257 32.106 1.00 95.50 98 GLU A N 1
ATOM 751 C CA . GLU A 1 98 ? -15.800 6.366 33.002 1.00 95.50 98 GLU A CA 1
ATOM 752 C C . GLU A 1 98 ? -16.576 7.658 32.698 1.00 95.50 98 GLU A C 1
ATOM 754 O O . GLU A 1 98 ? -16.901 8.399 33.619 1.00 95.50 98 GLU A O 1
ATOM 759 N N . VAL A 1 99 ? -16.926 7.908 31.431 1.00 95.69 99 VAL A N 1
ATOM 760 C CA . VAL A 1 99 ? -17.736 9.073 31.018 1.00 95.69 99 VAL A CA 1
ATOM 761 C C . VAL A 1 99 ? -19.242 8.785 30.924 1.00 95.69 99 VAL A C 1
ATOM 763 O O . VAL A 1 99 ? -19.980 9.571 30.335 1.00 95.69 99 VAL A O 1
ATOM 766 N N . HIS A 1 100 ? -19.710 7.665 31.486 1.00 94.25 100 HIS A N 1
ATOM 767 C CA . HIS A 1 100 ? -21.127 7.268 31.529 1.00 94.25 100 HIS A CA 1
ATOM 768 C C . HIS A 1 100 ? -21.810 7.124 30.151 1.00 94.25 100 HIS A C 1
ATOM 770 O O . HIS A 1 100 ? -23.012 7.342 30.001 1.00 94.25 100 HIS A O 1
ATOM 776 N N . LEU A 1 101 ? -21.061 6.710 29.125 1.00 90.06 101 LEU A N 1
ATOM 777 C CA . LEU A 1 101 ? -21.566 6.417 27.778 1.00 90.06 101 LEU A CA 1
ATOM 778 C C . LEU A 1 101 ? -21.767 4.905 27.576 1.00 90.06 101 LEU A C 1
ATOM 780 O O . LEU A 1 101 ? -21.198 4.292 26.669 1.00 90.06 101 LEU A O 1
ATOM 784 N N . ASP A 1 102 ? -22.592 4.284 28.418 1.00 91.19 102 ASP A N 1
ATOM 785 C CA . ASP A 1 102 ? -22.727 2.821 28.498 1.00 91.19 102 ASP A CA 1
ATOM 786 C C . ASP A 1 102 ? -23.256 2.164 27.217 1.00 91.19 102 ASP A C 1
ATOM 788 O O . ASP A 1 102 ? -22.829 1.067 26.843 1.00 91.19 102 ASP A O 1
ATOM 792 N N . SER A 1 103 ? -24.186 2.823 26.521 1.00 88.88 103 SER A N 1
ATOM 793 C CA . SER A 1 103 ? -24.736 2.332 25.252 1.00 88.88 103 SER A CA 1
ATOM 794 C C . SER A 1 103 ? -23.656 2.261 24.169 1.00 88.88 103 SER A C 1
ATOM 796 O O . SER A 1 103 ? -23.538 1.251 23.470 1.00 88.88 103 SER A O 1
ATOM 798 N N . LEU A 1 104 ? -22.815 3.295 24.087 1.00 81.81 104 LEU A N 1
ATOM 799 C CA . LEU A 1 104 ? -21.690 3.367 23.161 1.00 81.81 104 LEU A CA 1
ATOM 800 C C . LEU A 1 104 ? -20.574 2.392 23.558 1.00 81.81 104 LEU A C 1
ATOM 802 O O . LEU A 1 104 ? -20.011 1.727 22.691 1.00 81.81 104 LEU A O 1
ATOM 806 N N . GLY A 1 105 ? -20.305 2.237 24.857 1.00 88.56 105 GLY A N 1
ATOM 807 C CA . GLY A 1 105 ? -19.368 1.243 25.383 1.00 88.56 105 GLY A CA 1
ATOM 808 C C . GLY A 1 105 ? -19.754 -0.187 24.994 1.00 88.56 105 GLY A C 1
ATOM 809 O O . GLY A 1 105 ? -18.918 -0.933 24.485 1.00 88.56 105 GLY A O 1
ATOM 810 N N . LYS A 1 106 ? -21.035 -0.552 25.134 1.00 89.25 106 LYS A N 1
ATOM 811 C CA . LYS A 1 106 ? -21.564 -1.865 24.716 1.00 89.25 106 LYS A CA 1
ATOM 812 C C . LYS A 1 106 ? -21.480 -2.078 23.203 1.00 89.25 106 LYS A C 1
ATOM 814 O O . LYS A 1 106 ? -21.159 -3.179 22.757 1.00 89.25 106 LYS A O 1
ATOM 819 N N . ALA A 1 107 ? -21.761 -1.044 22.408 1.00 85.31 107 ALA A N 1
ATOM 820 C CA . ALA A 1 107 ? -21.611 -1.108 20.954 1.00 85.31 107 ALA A CA 1
ATOM 821 C C . ALA A 1 107 ? -20.140 -1.308 20.552 1.00 85.31 107 ALA A C 1
ATOM 823 O O . ALA A 1 107 ? -19.833 -2.157 19.715 1.00 85.31 107 ALA A O 1
ATOM 824 N N . ALA A 1 108 ? -19.222 -0.591 21.206 1.00 84.25 108 ALA A N 1
ATOM 825 C CA . ALA A 1 108 ? -17.788 -0.737 20.999 1.00 84.25 108 ALA A CA 1
ATOM 826 C C . ALA A 1 108 ? -17.285 -2.133 21.407 1.00 84.25 108 ALA A C 1
ATOM 828 O O . ALA A 1 108 ? -16.507 -2.727 20.668 1.00 84.25 108 ALA A O 1
ATOM 829 N N . GLU A 1 109 ? -17.745 -2.704 22.526 1.00 87.12 109 GLU A N 1
ATOM 830 C CA . GLU A 1 109 ? -17.405 -4.075 22.947 1.00 87.12 109 GLU A CA 1
ATOM 831 C C . GLU A 1 109 ? -17.821 -5.122 21.905 1.00 87.12 109 GLU A C 1
ATOM 833 O O . GLU A 1 109 ? -17.019 -5.999 21.571 1.00 87.12 109 GLU A O 1
ATOM 838 N N . LYS A 1 110 ? -19.026 -4.994 21.337 1.00 87.12 110 LYS A N 1
ATOM 839 C CA . LYS A 1 110 ? -19.575 -5.922 20.334 1.00 87.12 110 LYS A CA 1
ATOM 840 C C . LYS A 1 110 ? -18.982 -5.768 18.932 1.00 87.12 110 LYS A C 1
ATOM 842 O O . LYS A 1 110 ? -19.186 -6.643 18.102 1.00 87.12 110 LYS A O 1
ATOM 847 N N . ALA A 1 111 ? -18.248 -4.693 18.649 1.00 82.31 111 ALA A N 1
ATOM 848 C CA . ALA A 1 111 ? -17.628 -4.501 17.342 1.00 82.31 111 ALA A CA 1
ATOM 849 C C . ALA A 1 111 ? -16.524 -5.550 17.100 1.00 82.31 111 ALA A C 1
ATOM 851 O O . ALA A 1 111 ? -15.468 -5.516 17.735 1.00 82.31 111 ALA A O 1
ATOM 852 N N . GLU A 1 112 ? -16.761 -6.494 16.192 1.00 71.88 112 GLU A N 1
ATOM 853 C CA . GLU A 1 112 ? -15.852 -7.622 15.931 1.00 71.88 112 GLU A CA 1
ATOM 854 C C . GLU A 1 112 ? -14.614 -7.228 15.114 1.00 71.88 112 GLU A C 1
ATOM 856 O O . GLU A 1 112 ? -13.581 -7.895 15.172 1.00 71.88 112 GLU A O 1
ATOM 861 N N . LEU A 1 113 ? -14.686 -6.104 14.400 1.00 63.09 113 LEU A N 1
ATOM 862 C CA . LEU A 1 113 ? -13.687 -5.709 13.418 1.00 63.09 113 LEU A CA 1
ATOM 863 C C . LEU A 1 113 ? -12.919 -4.485 13.912 1.00 63.09 113 LEU A C 1
ATOM 865 O O . LEU A 1 113 ? -13.494 -3.452 14.263 1.00 63.09 113 LEU A O 1
ATOM 869 N N . GLY A 1 114 ? -11.589 -4.600 13.934 1.00 58.50 114 GLY A N 1
ATOM 870 C CA . GLY A 1 114 ? -10.716 -3.446 14.101 1.00 58.50 114 GLY A CA 1
ATOM 871 C C . GLY A 1 114 ? -11.041 -2.429 13.009 1.00 58.50 114 GLY A C 1
ATOM 872 O O . GLY A 1 114 ? -11.081 -2.777 11.834 1.00 58.50 114 GLY A O 1
ATOM 873 N N . VAL A 1 115 ? -11.272 -1.183 13.414 1.00 58.94 115 VAL A N 1
ATOM 874 C CA . VAL A 1 115 ? -11.741 -0.011 12.643 1.00 58.94 115 VAL A CA 1
ATOM 875 C C . VAL A 1 115 ? -11.131 0.151 11.228 1.00 58.94 115 VAL A C 1
ATOM 877 O O . VAL A 1 115 ? -11.717 0.801 10.365 1.00 58.94 115 VAL A O 1
ATOM 880 N N . LEU A 1 116 ? -9.993 -0.492 10.948 1.00 52.47 116 LEU A N 1
ATOM 881 C CA . LEU A 1 116 ? -9.357 -0.595 9.632 1.00 52.47 116 LEU A CA 1
ATOM 882 C C . LEU A 1 116 ? -10.283 -1.086 8.510 1.00 52.47 116 LEU A C 1
ATOM 884 O O . LEU A 1 116 ? -10.210 -0.542 7.411 1.00 52.47 116 LEU A O 1
ATOM 888 N N . GLU A 1 117 ? -11.172 -2.053 8.747 1.00 52.59 117 GLU A N 1
ATOM 889 C CA . GLU A 1 117 ? -12.015 -2.570 7.656 1.00 52.59 117 GLU A CA 1
ATOM 890 C C . GLU A 1 117 ? -13.033 -1.529 7.160 1.00 52.59 117 GLU A C 1
ATOM 892 O O . GLU A 1 117 ? -13.308 -1.435 5.964 1.00 52.59 117 GLU A O 1
ATOM 897 N N . ILE A 1 118 ? -13.520 -0.672 8.064 1.00 51.91 118 ILE A N 1
ATOM 898 C CA . ILE A 1 118 ? -14.374 0.470 7.718 1.00 51.91 118 ILE A CA 1
ATOM 899 C C . ILE A 1 118 ? -13.561 1.528 6.970 1.00 51.91 118 ILE A C 1
ATOM 901 O O . ILE A 1 118 ? -14.053 2.064 5.985 1.00 51.91 118 ILE A O 1
ATOM 905 N N . PHE A 1 119 ? -12.310 1.799 7.359 1.00 50.47 119 PHE A N 1
ATOM 906 C CA . PHE A 1 119 ? -11.454 2.754 6.639 1.00 50.47 119 PHE A CA 1
ATOM 907 C C . PHE A 1 119 ? -11.199 2.339 5.182 1.00 50.47 119 PHE A C 1
ATOM 909 O O . PHE A 1 119 ? -11.262 3.183 4.285 1.00 50.47 119 PHE A O 1
ATOM 916 N N . PHE A 1 120 ? -10.966 1.049 4.922 1.00 48.91 120 PHE A N 1
ATOM 917 C CA . PHE A 1 120 ? -10.782 0.546 3.557 1.00 48.91 120 PHE A CA 1
ATOM 918 C C . PHE A 1 120 ? -12.093 0.496 2.756 1.00 48.91 120 PHE A C 1
ATOM 920 O O . PHE A 1 120 ? -12.083 0.803 1.562 1.00 48.91 120 PHE A O 1
ATOM 927 N N . LYS A 1 121 ? -13.231 0.196 3.397 1.00 48.34 121 LYS A N 1
ATOM 928 C CA . LYS A 1 121 ? -14.560 0.232 2.754 1.00 48.34 121 LYS A CA 1
ATOM 929 C C . LYS A 1 121 ? -15.063 1.661 2.498 1.00 48.34 121 LYS A C 1
ATOM 931 O O . LYS A 1 121 ? -15.673 1.923 1.470 1.00 48.34 121 LYS A O 1
ATOM 936 N N . ALA A 1 122 ? -14.765 2.613 3.379 1.00 41.56 122 ALA A N 1
ATOM 937 C CA . ALA A 1 122 ? -15.210 4.001 3.250 1.00 41.56 122 ALA A CA 1
ATOM 938 C C . ALA A 1 122 ? -14.414 4.774 2.186 1.00 41.56 122 ALA A C 1
ATOM 940 O O . ALA A 1 122 ? -14.996 5.529 1.411 1.00 41.56 122 ALA A O 1
ATOM 941 N N . LYS A 1 123 ? -13.094 4.550 2.077 1.00 42.81 123 LYS A N 1
ATOM 942 C CA . LYS A 1 123 ? -12.267 5.206 1.046 1.00 42.81 123 LYS A CA 1
ATOM 943 C C . LYS A 1 123 ? -12.503 4.643 -0.365 1.00 42.81 123 LYS A C 1
ATOM 945 O O . LYS A 1 123 ? -12.152 5.293 -1.343 1.00 42.81 123 LYS A O 1
ATOM 950 N N . THR A 1 124 ? -13.131 3.472 -0.478 1.00 47.22 124 THR A N 1
ATOM 951 C CA . THR A 1 124 ? -13.560 2.879 -1.758 1.00 47.22 124 THR A CA 1
ATOM 952 C C . THR A 1 124 ? -14.990 3.271 -2.163 1.00 47.22 124 THR A C 1
ATOM 954 O O . THR A 1 124 ? -15.378 3.036 -3.304 1.00 47.22 124 THR A O 1
ATOM 957 N N . ALA A 1 125 ? -15.744 3.956 -1.291 1.00 43.16 125 ALA A N 1
ATOM 958 C CA . ALA A 1 125 ? -17.129 4.380 -1.529 1.00 43.16 125 ALA A CA 1
ATOM 959 C C . ALA A 1 125 ? -17.293 5.838 -2.017 1.00 43.16 125 ALA A C 1
ATOM 961 O O . ALA A 1 125 ? -18.405 6.356 -2.034 1.00 43.16 125 ALA A O 1
ATOM 962 N N . GLN A 1 126 ? -16.223 6.506 -2.464 1.00 45.62 126 GLN A N 1
ATOM 963 C CA . GLN A 1 126 ? -16.322 7.767 -3.224 1.00 45.62 126 GLN A CA 1
ATOM 964 C C . GLN A 1 126 ? -16.069 7.557 -4.725 1.00 45.62 126 GLN A C 1
ATOM 966 O O . GLN A 1 126 ? -15.424 8.358 -5.395 1.00 45.62 126 GLN A O 1
ATOM 971 N N . SER A 1 127 ? -16.602 6.466 -5.276 1.00 48.75 127 SER A N 1
ATOM 972 C CA . SER A 1 127 ? -16.832 6.355 -6.713 1.00 48.75 127 SER A CA 1
ATOM 973 C C . SER A 1 127 ? -18.270 6.784 -6.992 1.00 48.75 127 SER A C 1
ATOM 975 O O . SER A 1 127 ? -19.202 6.029 -6.743 1.00 48.75 127 SER A O 1
ATOM 977 N N . ARG A 1 128 ? -18.423 8.004 -7.523 1.00 43.88 128 ARG A N 1
ATOM 978 C CA . ARG A 1 128 ? -19.638 8.517 -8.179 1.00 43.88 128 ARG A CA 1
ATOM 979 C C . ARG A 1 128 ? -20.876 8.674 -7.284 1.00 43.88 128 ARG A C 1
ATOM 981 O O . ARG A 1 128 ? -21.806 7.879 -7.357 1.00 43.88 128 ARG A O 1
ATOM 988 N N . MET A 1 129 ? -20.983 9.808 -6.594 1.00 37.47 129 MET A N 1
ATOM 989 C CA . MET A 1 129 ? -22.290 10.474 -6.591 1.00 37.47 129 MET A CA 1
ATOM 990 C C . MET A 1 129 ? -22.383 11.288 -7.889 1.00 37.47 129 MET A C 1
ATOM 992 O O . MET A 1 129 ? -21.570 12.198 -8.068 1.00 37.47 129 MET A O 1
ATOM 996 N N . PRO A 1 130 ? -23.290 10.966 -8.831 1.00 43.03 130 PRO A N 1
ATOM 997 C CA . PRO A 1 130 ? -23.653 11.931 -9.860 1.00 43.03 130 PRO A CA 1
ATOM 998 C C . PRO A 1 130 ? -24.245 13.167 -9.161 1.00 43.03 130 PRO A C 1
ATOM 1000 O O . PRO A 1 130 ? -24.906 13.004 -8.130 1.00 43.03 130 PRO A O 1
ATOM 1003 N N . PRO A 1 131 ? -24.028 14.395 -9.668 1.00 40.34 131 PRO A N 1
ATOM 1004 C CA . PRO A 1 131 ? -24.770 15.536 -9.161 1.00 40.34 131 PRO A CA 1
ATOM 1005 C C . PRO A 1 131 ? -26.254 15.215 -9.322 1.00 40.34 131 PRO A C 1
ATOM 1007 O O . PRO A 1 131 ? -26.728 14.943 -10.426 1.00 40.34 131 PRO A O 1
ATOM 1010 N N . THR A 1 132 ? -26.975 15.188 -8.206 1.00 47.38 132 THR A N 1
ATOM 1011 C CA . THR A 1 132 ? -28.432 15.147 -8.173 1.00 47.38 132 THR A CA 1
ATOM 1012 C C . THR A 1 132 ? -28.943 16.443 -8.788 1.00 47.38 132 THR A C 1
ATOM 1014 O O . THR A 1 132 ? -29.216 17.419 -8.094 1.00 47.38 132 THR A O 1
ATOM 1017 N N . GLY A 1 133 ? -29.012 16.462 -10.116 1.00 38.28 133 GLY A N 1
ATOM 1018 C CA . GLY A 1 133 ? -29.797 17.411 -10.882 1.00 38.28 133 GLY A CA 1
ATOM 1019 C C . GLY A 1 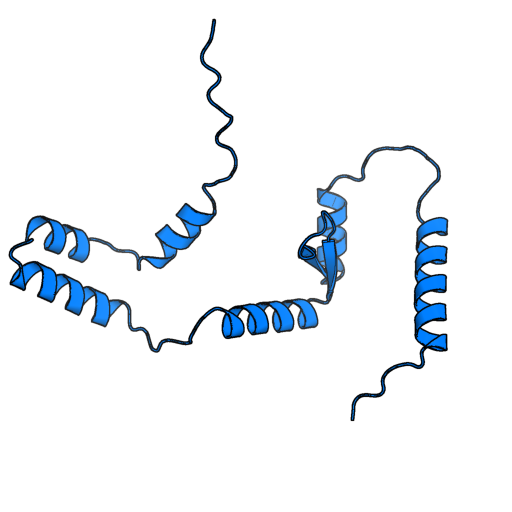133 ? -31.262 17.091 -10.647 1.00 38.28 133 GLY A C 1
ATOM 1020 O O . GLY A 1 133 ? -31.832 16.222 -11.306 1.00 38.28 133 GLY A O 1
ATOM 1021 N N . HIS A 1 134 ? -31.851 17.755 -9.656 1.00 44.22 134 HIS A N 1
ATOM 1022 C CA . HIS A 1 134 ? -33.295 17.866 -9.573 1.00 44.22 134 HIS A CA 1
ATOM 1023 C C . HIS A 1 134 ? -33.818 18.586 -10.820 1.00 44.22 134 HIS A C 1
ATOM 1025 O O . HIS A 1 134 ? -33.248 19.577 -11.273 1.00 44.22 134 HIS A O 1
ATOM 1031 N N . ARG A 1 135 ? -34.901 18.015 -11.350 1.00 41.22 135 ARG A N 1
ATOM 1032 C CA . ARG A 1 135 ? -35.775 18.536 -12.401 1.00 41.22 135 ARG A CA 1
ATOM 1033 C C . ARG A 1 135 ? -36.100 20.020 -12.208 1.00 41.22 135 ARG A C 1
ATOM 1035 O O . ARG A 1 135 ? -36.389 20.427 -11.086 1.00 41.22 135 ARG A O 1
ATOM 1042 N N . ASN A 1 136 ? -36.186 20.737 -13.325 1.00 42.62 136 ASN A N 1
ATOM 1043 C CA . ASN A 1 136 ? -37.438 21.354 -13.767 1.00 42.62 136 ASN A CA 1
ATOM 1044 C C . ASN A 1 136 ? -37.627 21.019 -15.244 1.00 42.62 136 ASN A C 1
ATOM 1046 O O . ASN A 1 136 ? -36.628 21.146 -15.986 1.00 42.62 136 ASN A O 1
#

Secondary structure (DSSP, 8-state):
---PPPHHHHHHHHHHHHHHHHHHS-S-------HHHHHHHHHHTTEEEEEPTTSS-EEEEEHHHHHHHHHHHHHHH-------HHHHHHHHHHHHHHTT-HHHHHHHHH--S-THHHHHHHHTS-S---------

Organism: Haemaphysalis longicornis (NCBI:txid44386)